Protein AF-A0A2E4Z0U5-F1 (afdb_monomer_lite)

Radius of gyration: 16.89 Å; chains: 1; bounding box: 36×28×51 Å

Foldseek 3Di:
DDPVVLVVVLVVLLVVLLVLLVLLLVQLVCPPPHHPLVSLLVSLVCQLVSLVVNVCSCVVPVLVVLLVLCVPPPCSVVVSVVLVVLSVVLNVLSNVLSVLSNCSSVPDPPRPRNVSSVSSVVNSVSSVVSSVVVVVSCVVRVD

Secondary structure (DSSP, 8-state):
--HHHHHHHHHHHHHHHHHHHHHHHHHHHHTTTT--HHHHHHHHHHHHHHHHHHHHHIIIIIHHHHHHHTTT-TTHHHHHHHHHHHHHHHHHHHHHHHHHHHHHHHT-TT--HHHHHHHHHHHHHHHHHHHHHHHHHHHHH--

Sequence (143 aa):
MPVADLLTTFFKAKTDQLALCDQLEEIADSLPDRVNRQKCLYAAAALAPMIRKVHQFEEELLFPKLAVLMIGEPTSAKTLERLRFEHCEDECFAEELSEALLDLGRGREDINVEATAYMLRGFFEAVRRHIAAEQEIVQRYTH

pLDDT: mean 95.19, std 4.57, range [64.25, 98.62]

Structure (mmCIF, N/CA/C/O backbone):
data_AF-A0A2E4Z0U5-F1
#
_entry.id   AF-A0A2E4Z0U5-F1
#
loop_
_atom_site.group_PDB
_atom_site.id
_atom_site.type_symbol
_atom_site.label_atom_id
_atom_site.label_alt_id
_atom_site.label_comp_id
_atom_site.label_asym_id
_atom_site.label_entity_id
_atom_site.label_seq_id
_atom_site.pdbx_PDB_ins_code
_atom_site.Cartn_x
_atom_site.Cartn_y
_atom_site.Cartn_z
_atom_site.occupancy
_atom_site.B_iso_or_equiv
_atom_site.auth_seq_id
_atom_site.auth_comp_id
_atom_site.auth_asym_id
_atom_site.auth_atom_id
_atom_site.pdbx_PDB_model_num
ATOM 1 N N . MET A 1 1 ? 12.376 -16.790 -13.361 1.00 77.31 1 MET A N 1
ATOM 2 C CA . MET A 1 1 ? 10.919 -16.681 -13.563 1.00 77.31 1 MET A CA 1
ATOM 3 C C . MET A 1 1 ? 10.655 -16.101 -14.952 1.00 77.31 1 MET A C 1
ATOM 5 O O . MET A 1 1 ? 11.319 -15.122 -15.290 1.00 77.31 1 MET A O 1
ATOM 9 N N . PRO A 1 2 ? 9.790 -16.724 -15.773 1.00 88.50 2 PRO A N 1
ATOM 10 C CA . PRO A 1 2 ? 9.276 -16.148 -17.021 1.00 88.50 2 PRO A CA 1
ATOM 11 C C . PRO A 1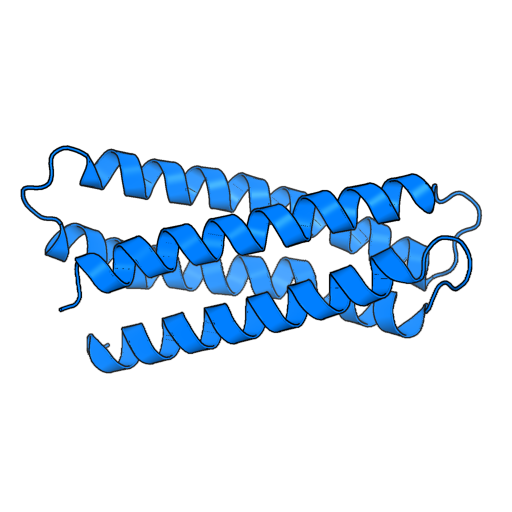 2 ? 8.592 -14.789 -16.804 1.00 88.50 2 PRO A C 1
ATOM 13 O O . PRO A 1 2 ? 8.033 -14.550 -15.738 1.00 88.50 2 PRO A O 1
ATOM 16 N N . VAL A 1 3 ? 8.603 -13.909 -17.813 1.00 87.00 3 VAL A N 1
ATOM 17 C CA . VAL A 1 3 ? 7.970 -12.574 -17.715 1.00 87.00 3 VAL A CA 1
ATOM 18 C C . VAL A 1 3 ? 6.463 -12.689 -17.461 1.00 87.00 3 VAL A C 1
ATOM 20 O O . VAL A 1 3 ? 5.943 -11.983 -16.609 1.00 87.00 3 VAL A O 1
ATOM 23 N N . ALA A 1 4 ? 5.770 -13.628 -18.112 1.00 90.50 4 ALA A N 1
ATOM 24 C CA . ALA A 1 4 ? 4.335 -13.840 -17.903 1.00 90.50 4 ALA A CA 1
ATOM 25 C C . ALA A 1 4 ? 3.986 -14.213 -16.445 1.00 90.50 4 ALA A C 1
ATOM 27 O O . ALA A 1 4 ? 3.040 -13.669 -15.872 1.00 90.50 4 ALA A O 1
ATOM 28 N N . ASP A 1 5 ? 4.782 -15.085 -15.820 1.00 93.94 5 ASP A N 1
ATOM 29 C CA . ASP A 1 5 ? 4.588 -15.491 -14.420 1.00 93.94 5 ASP A CA 1
ATOM 30 C C . ASP A 1 5 ? 4.878 -14.331 -13.458 1.00 93.94 5 ASP A C 1
ATOM 32 O O . ASP A 1 5 ? 4.172 -14.141 -12.465 1.00 93.94 5 ASP A O 1
ATOM 36 N N . LEU A 1 6 ? 5.893 -13.522 -13.778 1.00 94.88 6 LEU A N 1
ATOM 37 C CA . LEU A 1 6 ? 6.241 -12.323 -13.021 1.00 94.88 6 LEU A CA 1
ATOM 38 C C . LEU A 1 6 ? 5.099 -11.302 -13.046 1.00 94.88 6 LEU A C 1
ATOM 40 O O . LEU A 1 6 ? 4.692 -10.820 -11.993 1.00 94.88 6 LEU A O 1
ATOM 44 N N . LEU A 1 7 ? 4.542 -11.023 -14.228 1.00 95.50 7 LEU A N 1
ATOM 45 C CA . LEU A 1 7 ? 3.408 -10.111 -14.390 1.00 95.50 7 LEU A CA 1
ATOM 46 C C . LEU A 1 7 ? 2.159 -10.623 -13.677 1.00 95.50 7 LEU A C 1
ATOM 48 O O . LEU A 1 7 ? 1.484 -9.861 -12.992 1.00 95.50 7 LEU A O 1
ATOM 52 N N . THR A 1 8 ? 1.881 -11.922 -13.782 1.00 96.81 8 THR A N 1
ATOM 53 C CA . THR A 1 8 ? 0.764 -12.549 -13.064 1.00 96.81 8 THR A CA 1
ATOM 54 C C . THR A 1 8 ? 0.919 -12.367 -11.554 1.00 96.81 8 THR A C 1
ATOM 56 O O . THR A 1 8 ? -0.034 -11.989 -10.872 1.00 96.81 8 THR A O 1
ATOM 59 N N . THR A 1 9 ? 2.131 -12.576 -11.033 1.00 97.50 9 THR A N 1
ATOM 60 C CA . THR A 1 9 ? 2.444 -12.391 -9.610 1.00 97.50 9 THR A CA 1
ATOM 61 C C . THR A 1 9 ? 2.290 -10.928 -9.189 1.00 97.50 9 THR A C 1
ATOM 63 O O . THR A 1 9 ? 1.660 -10.658 -8.170 1.00 97.50 9 THR A O 1
ATOM 66 N N . PHE A 1 10 ? 2.785 -9.987 -9.998 1.00 97.81 10 PHE A N 1
ATOM 67 C CA . PHE A 1 10 ? 2.655 -8.549 -9.759 1.00 97.81 10 PHE A CA 1
ATOM 68 C C . PHE A 1 10 ? 1.189 -8.108 -9.690 1.00 97.81 10 PHE A C 1
ATOM 70 O O . PHE A 1 10 ? 0.757 -7.560 -8.679 1.00 97.81 10 PHE A O 1
ATOM 77 N N . PHE A 1 11 ? 0.377 -8.403 -10.711 1.00 97.75 11 PHE A N 1
ATOM 78 C CA . PHE A 1 11 ? -1.031 -7.990 -10.712 1.00 97.75 11 PHE A CA 1
ATOM 79 C C . PHE A 1 11 ? -1.838 -8.654 -9.594 1.00 97.75 11 PHE A C 1
ATOM 81 O O . PHE A 1 11 ? -2.747 -8.031 -9.036 1.00 97.75 11 PHE A O 1
ATOM 88 N N . LYS A 1 12 ? -1.483 -9.887 -9.210 1.00 98.06 12 LYS A N 1
ATOM 89 C CA . LYS A 1 12 ? -2.078 -10.538 -8.043 1.00 98.06 12 LYS A CA 1
ATOM 90 C C . LYS A 1 12 ? -1.719 -9.800 -6.749 1.00 98.06 12 LYS A C 1
ATOM 92 O O . LYS A 1 12 ? -2.623 -9.497 -5.977 1.00 98.06 12 LYS A O 1
ATOM 97 N N . ALA A 1 13 ? -0.450 -9.450 -6.552 1.00 97.94 13 ALA A N 1
ATOM 98 C CA . ALA A 1 13 ? -0.001 -8.673 -5.398 1.00 97.94 13 ALA A CA 1
ATOM 99 C C . ALA A 1 13 ? -0.698 -7.304 -5.312 1.00 97.94 13 ALA A C 1
ATOM 101 O O . ALA A 1 13 ? -1.186 -6.937 -4.247 1.00 97.94 13 ALA A O 1
ATOM 102 N N . LYS A 1 14 ? -0.844 -6.596 -6.441 1.00 98.00 14 LYS A N 1
ATOM 103 C CA . LYS A 1 14 ? -1.578 -5.319 -6.493 1.00 98.00 14 LYS A CA 1
ATOM 104 C C . LYS A 1 14 ? -3.048 -5.470 -6.131 1.00 98.00 14 LYS A C 1
ATOM 106 O O . LYS A 1 14 ? -3.582 -4.659 -5.383 1.00 98.00 14 LYS A O 1
ATOM 111 N N . THR A 1 15 ? -3.689 -6.537 -6.605 1.00 98.44 15 THR A N 1
ATOM 112 C CA . THR A 1 15 ? -5.069 -6.865 -6.212 1.00 98.44 15 THR A CA 1
ATOM 113 C C . THR A 1 15 ? -5.187 -7.063 -4.700 1.00 98.44 15 THR A C 1
ATOM 115 O O . THR A 1 15 ? -6.124 -6.560 -4.086 1.00 98.44 15 THR A O 1
ATOM 118 N N . ASP A 1 16 ? -4.227 -7.762 -4.091 1.00 98.00 16 ASP A N 1
ATOM 119 C CA . ASP A 1 16 ? -4.234 -8.030 -2.652 1.00 98.00 16 ASP A CA 1
AT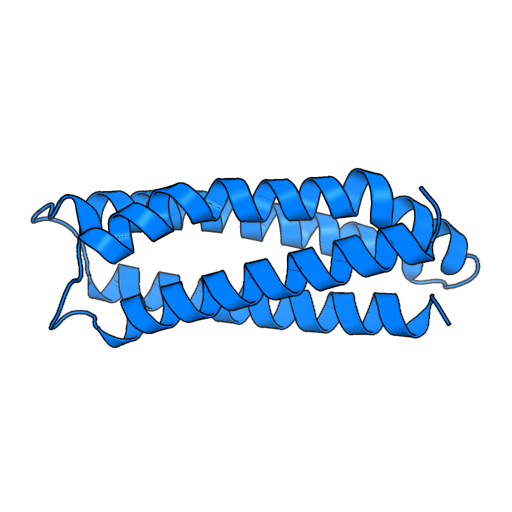OM 120 C C . ASP A 1 16 ? -3.976 -6.753 -1.825 1.00 98.00 16 ASP A C 1
ATOM 122 O O . ASP A 1 16 ? -4.658 -6.536 -0.824 1.00 98.00 16 ASP A O 1
ATOM 126 N N . GLN A 1 17 ? -3.072 -5.868 -2.270 1.00 98.19 17 GLN A N 1
ATOM 127 C CA . GLN A 1 17 ? -2.858 -4.553 -1.646 1.00 98.19 17 GLN A CA 1
ATOM 128 C C . GLN A 1 17 ? -4.109 -3.668 -1.728 1.00 98.19 17 GLN A C 1
ATOM 130 O O . GLN A 1 17 ? -4.485 -3.053 -0.734 1.00 98.19 17 GLN A O 1
ATOM 135 N N . LEU A 1 18 ? -4.795 -3.632 -2.877 1.00 98.62 18 LEU A N 1
ATOM 136 C CA . LEU A 1 18 ? -6.042 -2.873 -3.029 1.00 98.62 18 LEU A CA 1
ATOM 137 C C . LEU A 1 18 ? -7.141 -3.393 -2.093 1.00 98.62 18 LEU A C 1
ATOM 139 O O . LEU A 1 18 ? -7.802 -2.599 -1.431 1.00 98.62 18 LEU A O 1
ATOM 143 N N . ALA A 1 19 ? -7.277 -4.714 -1.955 1.00 98.31 19 ALA A N 1
ATOM 144 C CA . ALA A 1 19 ? -8.223 -5.306 -1.011 1.00 98.31 19 ALA A CA 1
ATOM 145 C C . ALA A 1 19 ? -7.890 -4.978 0.457 1.00 98.31 19 ALA A C 1
ATOM 147 O O . ALA A 1 19 ? -8.792 -4.903 1.294 1.00 98.31 19 ALA A O 1
ATOM 148 N N . LEU A 1 20 ? -6.609 -4.790 0.794 1.00 97.94 20 LEU A N 1
ATOM 149 C CA . LEU A 1 20 ? -6.206 -4.270 2.099 1.00 97.94 20 LEU A CA 1
ATOM 150 C C . LEU A 1 20 ? -6.578 -2.786 2.239 1.00 97.94 20 LEU A C 1
ATOM 152 O O . LEU A 1 20 ? -7.135 -2.412 3.266 1.00 97.94 20 LEU A O 1
ATOM 156 N N . CYS A 1 21 ? -6.337 -1.954 1.220 1.00 98.56 21 CYS A N 1
ATOM 157 C CA . CYS A 1 21 ? -6.752 -0.546 1.218 1.00 98.56 21 CYS A CA 1
ATOM 158 C C . CYS A 1 21 ? -8.259 -0.390 1.460 1.00 98.56 21 CYS A C 1
ATOM 160 O O . CYS A 1 21 ? -8.654 0.448 2.266 1.00 98.56 21 CYS A O 1
ATOM 162 N N . ASP A 1 22 ? -9.085 -1.229 0.833 1.00 98.56 22 ASP A N 1
ATOM 163 C CA . ASP A 1 22 ? -10.537 -1.218 1.032 1.00 98.56 22 ASP A CA 1
ATOM 164 C C . ASP A 1 22 ? -10.909 -1.549 2.489 1.00 98.56 22 ASP A C 1
ATOM 166 O O . ASP A 1 22 ? -11.763 -0.895 3.083 1.00 98.56 22 ASP A O 1
ATOM 170 N N . GLN A 1 23 ? -10.216 -2.504 3.120 1.00 97.88 23 GLN A N 1
ATOM 171 C CA . GLN A 1 23 ? -10.417 -2.811 4.542 1.00 97.88 23 GLN A CA 1
ATOM 172 C C . GLN A 1 23 ? -10.011 -1.651 5.460 1.00 97.88 23 GLN A C 1
ATOM 174 O O . GLN A 1 23 ? -10.677 -1.407 6.467 1.00 97.88 23 GLN A O 1
ATOM 179 N N . LEU A 1 24 ? -8.923 -0.945 5.139 1.00 98.44 24 LEU A N 1
ATOM 180 C CA . LEU A 1 24 ? -8.485 0.228 5.899 1.00 98.44 24 LEU A CA 1
ATOM 181 C C . LEU A 1 24 ? -9.477 1.386 5.761 1.00 98.44 24 LEU A C 1
ATOM 183 O O . LEU A 1 24 ? -9.760 2.064 6.748 1.00 98.44 24 LEU A O 1
ATOM 187 N N . GLU A 1 25 ? -10.033 1.584 4.567 1.00 98.56 25 GLU A N 1
ATOM 188 C CA . GLU A 1 25 ? -11.076 2.577 4.309 1.00 98.56 25 GLU A CA 1
ATOM 189 C C . GLU A 1 25 ? -12.357 2.258 5.082 1.00 98.56 25 GLU A C 1
ATOM 191 O O . GLU A 1 25 ? -12.874 3.126 5.780 1.00 98.56 25 GLU A O 1
ATOM 196 N N . GLU A 1 26 ? -12.802 0.998 5.090 1.00 98.00 26 GLU A N 1
ATOM 197 C CA . GLU A 1 26 ? -13.939 0.574 5.915 1.00 98.00 26 GLU A CA 1
ATOM 198 C C . GLU A 1 26 ? -13.718 0.834 7.413 1.00 98.00 26 GLU A C 1
ATOM 200 O O . GLU A 1 26 ? -14.669 1.146 8.137 1.00 98.00 26 GLU A O 1
ATOM 205 N N . ILE A 1 27 ? -12.484 0.673 7.908 1.00 97.88 27 ILE A N 1
ATOM 206 C CA . ILE A 1 27 ? -12.148 1.031 9.289 1.00 97.88 27 ILE A CA 1
ATOM 207 C C . ILE A 1 27 ? -12.256 2.545 9.448 1.00 97.88 27 ILE A C 1
ATOM 209 O O . ILE A 1 27 ? -12.989 2.987 10.328 1.00 97.88 27 ILE A O 1
ATOM 213 N N . ALA A 1 28 ? -11.595 3.332 8.597 1.00 97.69 28 ALA A N 1
ATOM 214 C CA . ALA A 1 28 ? -11.587 4.791 8.680 1.00 97.69 28 ALA A CA 1
ATOM 215 C C . ALA A 1 28 ? -12.997 5.404 8.624 1.00 97.69 28 ALA A C 1
ATOM 217 O O . ALA A 1 28 ? -13.291 6.326 9.379 1.00 97.69 28 ALA A O 1
ATOM 218 N N . ASP A 1 29 ? -13.881 4.871 7.780 1.00 97.12 29 ASP A N 1
ATOM 219 C CA . ASP A 1 29 ? -15.275 5.311 7.641 1.00 97.12 29 ASP A CA 1
ATOM 220 C C . ASP A 1 29 ? -16.140 4.983 8.866 1.00 97.12 29 ASP A C 1
ATOM 222 O O . ASP A 1 29 ? -17.196 5.582 9.068 1.00 97.12 29 ASP A O 1
ATOM 226 N N . SER A 1 30 ? -15.707 4.030 9.694 1.00 95.56 30 SER A N 1
ATOM 227 C CA . SER A 1 30 ? -16.395 3.669 10.936 1.00 95.56 30 SER A CA 1
ATOM 228 C C . SER A 1 30 ? -15.971 4.512 12.142 1.00 95.56 30 SER A C 1
ATOM 230 O O . SER A 1 30 ? -16.615 4.433 13.191 1.00 95.56 30 SER A O 1
ATOM 232 N N . LEU A 1 31 ? -14.900 5.300 12.025 1.00 94.88 31 LEU A N 1
ATOM 233 C CA . LEU A 1 31 ? -14.354 6.102 13.117 1.00 94.88 31 LEU A CA 1
ATOM 234 C C . LEU A 1 31 ? -14.954 7.522 13.147 1.00 94.88 31 LEU A C 1
ATOM 236 O O . LEU A 1 31 ? -15.243 8.073 12.087 1.00 94.88 31 LEU A O 1
ATOM 240 N N . PRO A 1 32 ? -15.118 8.125 14.344 1.00 92.19 32 PRO A N 1
ATOM 241 C CA . PRO A 1 32 ? -14.849 7.555 15.673 1.00 92.19 32 PRO A CA 1
ATOM 242 C C . PRO A 1 32 ? -16.007 6.708 16.237 1.00 92.19 32 PRO A C 1
ATOM 244 O O . PRO A 1 32 ? -15.830 5.993 17.224 1.00 92.19 32 PRO A O 1
ATOM 247 N N . ASP A 1 33 ? -17.186 6.776 15.619 1.00 90.12 33 ASP A N 1
ATOM 248 C CA . ASP A 1 33 ? -18.454 6.350 16.222 1.00 90.12 33 ASP A CA 1
ATOM 249 C C . ASP A 1 33 ? -18.578 4.836 16.459 1.00 90.12 33 ASP A C 1
ATOM 251 O O . ASP A 1 33 ? -19.302 4.395 17.357 1.00 90.12 33 ASP A O 1
ATOM 255 N N . ARG A 1 34 ? -17.928 4.009 15.631 1.00 90.44 34 ARG A N 1
ATOM 256 C CA . ARG A 1 34 ? -18.093 2.546 15.618 1.00 90.44 34 ARG A CA 1
ATOM 257 C C . ARG A 1 34 ? -16.774 1.815 15.398 1.00 90.44 34 ARG A C 1
ATOM 259 O O . ARG A 1 34 ? -16.578 1.143 14.389 1.00 90.44 34 ARG A O 1
ATOM 266 N N . VAL A 1 35 ? -15.905 1.845 16.404 1.00 91.75 35 VAL A N 1
ATOM 267 C CA . VAL A 1 35 ? -14.645 1.088 16.384 1.00 91.75 35 VAL A CA 1
ATOM 268 C C . VAL A 1 35 ? -14.899 -0.423 16.288 1.00 91.75 35 VAL A C 1
ATOM 270 O O . VAL A 1 35 ? -15.282 -1.080 17.261 1.00 91.75 35 VAL A O 1
ATOM 273 N N . ASN A 1 36 ? -14.615 -1.014 15.125 1.00 94.31 36 ASN A N 1
ATOM 274 C CA . ASN A 1 36 ? -14.584 -2.466 14.965 1.00 94.31 36 ASN A CA 1
ATOM 275 C C . ASN A 1 36 ? -13.206 -3.018 15.358 1.00 94.31 36 ASN A C 1
ATOM 277 O O . ASN A 1 36 ? -12.302 -3.149 14.531 1.00 94.31 36 ASN A O 1
ATOM 281 N N . ARG A 1 37 ? -13.064 -3.379 16.636 1.00 95.06 37 ARG A N 1
ATOM 282 C CA . ARG A 1 37 ? -11.801 -3.872 17.211 1.00 95.06 37 ARG A CA 1
ATOM 283 C C . ARG A 1 37 ? -11.223 -5.075 16.469 1.00 95.06 37 ARG A C 1
ATOM 285 O O . ARG A 1 37 ? -10.018 -5.139 16.254 1.00 95.06 37 ARG A O 1
ATOM 292 N N . GLN A 1 38 ? -12.075 -6.005 16.043 1.00 96.44 38 GLN A N 1
ATOM 293 C CA . GLN A 1 38 ? -11.627 -7.208 15.349 1.00 96.44 38 GLN A CA 1
ATOM 294 C C . GLN A 1 38 ? -11.025 -6.874 13.978 1.00 96.44 38 GLN A C 1
ATOM 296 O O . GLN A 1 38 ? -9.962 -7.395 13.644 1.00 96.44 38 GLN A O 1
ATOM 301 N N . LYS A 1 39 ? -11.663 -5.979 13.210 1.00 96.56 39 LYS A N 1
ATOM 302 C CA . LYS A 1 39 ? -11.102 -5.485 11.941 1.00 96.56 39 LYS A CA 1
ATOM 303 C C . LYS A 1 39 ? -9.771 -4.767 12.160 1.00 96.56 39 LYS A C 1
ATOM 305 O O . LYS A 1 39 ? -8.830 -5.027 11.420 1.00 96.56 39 LYS A O 1
ATOM 310 N N . CYS A 1 40 ? -9.665 -3.948 13.209 1.00 97.88 40 CYS A N 1
ATOM 311 C CA . CYS A 1 40 ? -8.421 -3.249 13.543 1.00 97.88 40 CYS A CA 1
ATOM 312 C C . CYS A 1 40 ? -7.274 -4.230 13.833 1.00 97.88 40 CYS A C 1
ATOM 314 O O . CYS A 1 40 ? -6.192 -4.085 13.276 1.00 97.88 40 CYS A O 1
ATOM 316 N N . LEU A 1 41 ? -7.519 -5.273 14.636 1.00 98.06 41 LEU A N 1
ATOM 317 C CA . LEU A 1 41 ? -6.508 -6.292 14.948 1.00 98.06 41 LEU A CA 1
ATOM 318 C C . LEU A 1 41 ? -6.065 -7.083 13.711 1.00 98.06 41 LEU A C 1
ATOM 320 O O . LEU A 1 41 ? -4.878 -7.371 13.563 1.00 98.06 41 LEU A O 1
ATOM 324 N N . TYR A 1 42 ? -7.000 -7.438 12.825 1.00 97.94 42 TYR A N 1
ATOM 325 C CA . TYR A 1 42 ? -6.656 -8.124 11.580 1.00 97.94 42 TYR A CA 1
ATOM 326 C C . TYR A 1 42 ? -5.837 -7.233 10.645 1.00 97.94 42 TYR A C 1
ATOM 328 O O . TYR A 1 42 ? -4.810 -7.681 10.139 1.00 97.94 42 TYR A O 1
ATOM 336 N N . ALA A 1 43 ? -6.251 -5.977 10.462 1.00 97.94 43 ALA A N 1
ATOM 337 C CA . ALA A 1 43 ? -5.522 -5.018 9.642 1.00 97.94 43 ALA A CA 1
ATOM 338 C C . ALA A 1 43 ? -4.113 -4.759 10.199 1.00 97.94 43 ALA A C 1
ATOM 340 O O . ALA A 1 43 ? -3.147 -4.842 9.447 1.00 97.94 43 ALA A O 1
ATOM 341 N N . ALA A 1 44 ? -3.973 -4.567 11.516 1.00 98.25 44 ALA A N 1
ATOM 342 C CA . ALA A 1 44 ? -2.681 -4.394 12.184 1.00 98.25 44 ALA A CA 1
ATOM 343 C C . ALA A 1 44 ? -1.718 -5.568 11.946 1.00 98.25 44 ALA A C 1
ATOM 345 O O . ALA A 1 44 ? -0.527 -5.372 11.729 1.00 98.25 44 ALA A O 1
ATOM 346 N N . ALA A 1 45 ? -2.227 -6.802 11.977 1.00 98.12 45 ALA A N 1
ATOM 347 C CA . ALA A 1 45 ? -1.407 -7.991 11.760 1.00 98.12 45 ALA A CA 1
ATOM 348 C C . ALA A 1 45 ? -1.020 -8.201 10.285 1.00 98.12 45 ALA A C 1
ATOM 350 O O . ALA A 1 45 ? -0.017 -8.857 10.005 1.00 98.12 45 ALA A O 1
ATOM 351 N N . ALA A 1 46 ? -1.823 -7.694 9.346 1.00 98.00 46 ALA A N 1
ATOM 352 C CA . ALA A 1 46 ? -1.635 -7.912 7.915 1.00 98.00 46 ALA A CA 1
ATOM 353 C C . ALA A 1 46 ? -0.828 -6.802 7.228 1.00 98.00 46 ALA A C 1
ATOM 355 O O . ALA A 1 46 ? -0.078 -7.099 6.300 1.00 98.00 46 ALA A O 1
ATOM 356 N N . LEU A 1 47 ? -0.981 -5.553 7.675 1.00 98.25 47 LEU A N 1
ATOM 357 C CA . LEU A 1 47 ? -0.549 -4.357 6.957 1.00 98.25 47 LEU A CA 1
ATOM 358 C C . LEU A 1 47 ? 0.958 -4.324 6.675 1.00 98.25 47 LEU A C 1
ATOM 360 O O . LEU A 1 47 ? 1.360 -4.517 5.527 1.00 98.25 47 LEU A O 1
ATOM 364 N N . ALA A 1 48 ? 1.797 -4.136 7.697 1.00 98.19 48 ALA A N 1
ATOM 365 C CA . ALA A 1 48 ? 3.242 -4.032 7.488 1.00 98.19 48 ALA A CA 1
ATOM 366 C C . ALA A 1 48 ? 3.856 -5.280 6.808 1.00 98.19 48 ALA A C 1
ATOM 368 O O . ALA A 1 48 ? 4.636 -5.122 5.864 1.00 98.19 48 ALA A O 1
ATOM 369 N N . PRO A 1 49 ? 3.491 -6.529 7.182 1.00 98.25 49 PRO A N 1
ATOM 370 C CA . PRO A 1 49 ? 4.002 -7.714 6.492 1.00 98.25 49 PRO A CA 1
ATOM 371 C C . PRO A 1 49 ? 3.613 -7.796 5.012 1.00 98.25 49 PRO A C 1
ATOM 373 O O . PRO A 1 49 ? 4.414 -8.270 4.206 1.00 98.25 49 PRO A O 1
ATOM 376 N N . MET A 1 50 ? 2.398 -7.370 4.645 1.00 98.19 50 MET A N 1
ATOM 377 C CA . MET A 1 50 ? 1.952 -7.389 3.251 1.00 98.19 50 MET A CA 1
ATOM 378 C C . MET A 1 50 ? 2.741 -6.390 2.409 1.00 98.19 50 MET A C 1
ATOM 380 O O . MET A 1 50 ? 3.269 -6.784 1.371 1.00 98.19 50 MET A O 1
ATOM 384 N N . ILE A 1 51 ? 2.846 -5.138 2.863 1.00 98.25 51 ILE A N 1
ATOM 385 C CA . ILE A 1 51 ? 3.538 -4.065 2.135 1.00 98.25 51 ILE A CA 1
ATOM 386 C C . ILE A 1 51 ? 4.995 -4.452 1.872 1.00 98.25 51 ILE A C 1
ATOM 388 O O . ILE A 1 51 ? 5.397 -4.558 0.715 1.00 98.25 51 ILE A O 1
ATOM 392 N N . ARG A 1 52 ? 5.731 -4.836 2.923 1.00 98.38 52 ARG A N 1
ATOM 393 C CA . ARG A 1 52 ? 7.129 -5.276 2.806 1.00 98.38 52 ARG A CA 1
ATOM 394 C C . ARG A 1 52 ? 7.306 -6.440 1.838 1.00 98.38 52 ARG A C 1
ATOM 396 O O . ARG A 1 52 ? 8.242 -6.469 1.048 1.00 98.38 52 ARG A O 1
ATOM 403 N N . LYS A 1 53 ? 6.415 -7.436 1.890 1.00 98.19 53 LYS A N 1
ATOM 404 C CA . LYS A 1 53 ? 6.508 -8.608 1.009 1.00 98.19 53 LYS A CA 1
ATOM 405 C C . LYS A 1 53 ? 6.333 -8.225 -0.462 1.00 98.19 53 LYS A C 1
ATOM 407 O O . LYS A 1 53 ? 6.992 -8.818 -1.317 1.00 98.19 53 LYS A O 1
ATOM 412 N N . VAL A 1 54 ? 5.432 -7.289 -0.760 1.00 98.06 54 VAL A N 1
ATOM 413 C CA . VAL A 1 54 ? 5.208 -6.823 -2.134 1.00 98.06 54 VAL A CA 1
ATOM 414 C C . VAL A 1 54 ? 6.397 -6.003 -2.625 1.00 98.06 54 VAL A C 1
ATOM 416 O O . VAL A 1 54 ? 6.934 -6.330 -3.682 1.00 98.06 54 VAL A O 1
ATOM 419 N N . HIS A 1 55 ? 6.881 -5.052 -1.825 1.00 98.25 55 HIS A N 1
ATOM 420 C CA . HIS A 1 55 ? 8.050 -4.246 -2.181 1.00 98.25 55 HIS A CA 1
ATOM 421 C C . HIS A 1 55 ? 9.306 -5.098 -2.363 1.00 98.25 55 HIS A C 1
ATOM 423 O O . HIS A 1 55 ? 10.023 -4.939 -3.348 1.00 98.25 55 HIS A O 1
ATOM 429 N N . GLN A 1 56 ? 9.539 -6.083 -1.489 1.00 98.25 56 GLN A N 1
ATOM 430 C CA . GLN A 1 56 ? 10.651 -7.021 -1.648 1.00 98.25 56 GLN A CA 1
ATOM 431 C C . GLN A 1 56 ? 10.559 -7.778 -2.980 1.00 98.25 56 GLN A C 1
ATOM 433 O O . GLN A 1 56 ? 11.545 -7.883 -3.710 1.00 98.25 56 GLN A O 1
ATOM 438 N N . PHE A 1 57 ? 9.375 -8.292 -3.324 1.00 98.12 57 PHE A N 1
ATOM 439 C CA . PHE A 1 57 ? 9.154 -8.949 -4.612 1.00 98.12 57 PHE A CA 1
ATOM 440 C C . PHE A 1 57 ? 9.453 -8.003 -5.786 1.00 98.12 57 PHE A C 1
ATOM 442 O O . PHE A 1 57 ? 10.100 -8.402 -6.761 1.00 98.12 57 PHE A O 1
ATOM 449 N N . GLU A 1 58 ? 9.010 -6.753 -5.697 1.00 97.69 58 GLU A N 1
ATOM 450 C CA . GLU A 1 58 ? 9.225 -5.755 -6.739 1.00 97.69 58 GLU A CA 1
ATOM 451 C C . GLU A 1 58 ? 10.698 -5.422 -6.906 1.00 97.69 58 GLU A C 1
ATOM 453 O O . GLU A 1 58 ? 11.225 -5.489 -8.014 1.00 97.69 58 GLU A O 1
ATOM 458 N N . GLU A 1 59 ? 11.397 -5.149 -5.818 1.00 97.81 59 GLU A N 1
ATOM 459 C CA . GLU A 1 59 ? 12.795 -4.749 -5.858 1.00 97.81 59 GLU A CA 1
ATOM 460 C C . GLU A 1 59 ? 13.738 -5.882 -6.260 1.00 97.81 59 GLU A C 1
ATOM 462 O O . GLU A 1 59 ? 14.710 -5.636 -6.983 1.00 97.81 59 GLU A O 1
ATOM 467 N N . GLU A 1 60 ? 13.453 -7.113 -5.833 1.00 97.44 60 GLU A N 1
ATOM 468 C CA . GLU A 1 60 ? 14.300 -8.273 -6.111 1.00 97.44 60 GLU A CA 1
ATOM 469 C C . GLU A 1 60 ? 14.032 -8.889 -7.488 1.00 97.44 60 GLU A C 1
ATOM 471 O O . GLU A 1 60 ? 14.957 -9.415 -8.114 1.00 97.44 60 GLU A O 1
ATOM 476 N N . LEU A 1 61 ? 12.786 -8.845 -7.981 1.00 96.56 61 LEU A N 1
ATOM 477 C CA . LEU A 1 61 ? 12.393 -9.553 -9.205 1.00 96.56 61 LEU A CA 1
ATOM 478 C C . LEU A 1 61 ? 11.861 -8.636 -10.307 1.00 96.56 61 LEU A C 1
ATOM 480 O O . LEU A 1 61 ? 12.254 -8.813 -11.465 1.00 96.56 61 LEU A O 1
ATOM 484 N N . LEU A 1 62 ? 10.991 -7.674 -9.991 1.00 96.31 62 LEU A N 1
ATOM 485 C CA . LEU A 1 62 ? 10.355 -6.824 -11.004 1.00 96.31 62 LEU A CA 1
ATOM 486 C C . LEU A 1 62 ? 11.289 -5.722 -11.512 1.00 96.31 62 LEU A C 1
ATOM 488 O O . LEU A 1 62 ? 11.511 -5.610 -12.717 1.00 96.31 62 LEU A O 1
ATOM 492 N N . PHE A 1 63 ? 11.869 -4.927 -10.618 1.00 96.31 63 PHE A N 1
ATOM 493 C CA . PHE A 1 63 ? 12.705 -3.777 -10.953 1.00 96.31 63 PHE A CA 1
ATOM 494 C C . PHE A 1 63 ? 13.946 -4.167 -11.759 1.00 96.31 63 PHE A C 1
ATOM 496 O O . PHE A 1 63 ? 14.229 -3.480 -12.740 1.00 96.31 63 PHE A O 1
ATOM 503 N N . PRO A 1 64 ? 14.650 -5.284 -11.479 1.00 95.38 64 PRO A N 1
ATOM 504 C CA . PRO A 1 64 ? 15.735 -5.734 -12.345 1.00 95.38 64 PRO A CA 1
ATOM 505 C C . PRO A 1 64 ? 15.267 -6.061 -13.767 1.00 95.38 64 PRO A C 1
ATOM 507 O O . PRO A 1 64 ? 16.013 -5.858 -14.722 1.00 95.38 64 PRO A O 1
ATOM 510 N N . LYS A 1 65 ? 14.033 -6.556 -13.940 1.00 94.50 65 LYS A N 1
ATOM 511 C CA . LYS A 1 65 ? 13.461 -6.809 -15.270 1.00 94.50 65 LYS A CA 1
ATOM 512 C C . LYS A 1 65 ? 13.053 -5.522 -15.966 1.00 94.50 65 LYS A C 1
ATOM 514 O O . LYS A 1 65 ? 13.408 -5.352 -17.129 1.00 94.50 65 LYS A O 1
ATOM 519 N N . LEU A 1 66 ? 12.398 -4.604 -15.261 1.00 94.19 66 LEU A N 1
ATOM 520 C CA . LEU A 1 66 ? 12.071 -3.283 -15.795 1.00 94.19 66 LEU A CA 1
ATOM 521 C C . LEU A 1 66 ? 13.332 -2.514 -16.198 1.00 94.19 66 LEU A C 1
ATOM 523 O O . LEU A 1 66 ? 13.363 -1.951 -17.282 1.00 94.19 66 LEU A O 1
ATOM 527 N N . ALA A 1 67 ? 14.410 -2.582 -15.415 1.00 94.19 67 ALA A N 1
ATOM 528 C CA . ALA A 1 67 ? 15.684 -1.953 -15.760 1.00 94.19 67 ALA A CA 1
ATOM 529 C C . ALA A 1 67 ? 16.244 -2.440 -17.109 1.00 94.19 67 ALA A C 1
ATOM 531 O O . ALA A 1 67 ? 16.816 -1.649 -17.854 1.00 94.19 67 ALA A O 1
ATOM 532 N N . VAL A 1 68 ? 16.059 -3.724 -17.444 1.00 93.56 68 VAL A N 1
ATOM 533 C CA . VAL A 1 68 ? 16.459 -4.287 -18.746 1.00 93.56 68 VAL A CA 1
ATOM 534 C C . VAL A 1 68 ? 15.502 -3.862 -19.864 1.00 93.56 68 VAL A C 1
ATOM 536 O O . VAL A 1 68 ? 15.945 -3.571 -20.971 1.00 93.56 68 VAL A O 1
ATOM 539 N N . LEU A 1 69 ? 14.197 -3.817 -19.597 1.00 91.44 69 LEU A N 1
ATOM 540 C CA . LEU A 1 69 ? 13.187 -3.435 -20.594 1.00 91.44 69 LEU A CA 1
ATOM 541 C C . LEU A 1 69 ? 13.216 -1.936 -20.916 1.00 91.44 69 LEU A C 1
ATOM 543 O O . LEU A 1 69 ? 12.913 -1.534 -22.032 1.00 91.44 69 LEU A O 1
ATOM 547 N N . MET A 1 70 ? 13.634 -1.119 -19.953 1.00 93.25 70 MET A N 1
ATOM 548 C CA . MET A 1 70 ? 13.777 0.328 -20.074 1.00 93.25 70 MET A CA 1
ATOM 549 C C . MET A 1 70 ? 15.186 0.742 -20.541 1.00 93.25 70 MET A C 1
ATOM 551 O O . MET A 1 70 ? 15.570 1.904 -20.389 1.00 93.25 70 MET A O 1
ATOM 555 N N . ILE A 1 71 ? 15.992 -0.181 -21.084 1.00 90.75 71 ILE A N 1
ATOM 556 C CA . ILE A 1 71 ? 17.311 0.161 -21.636 1.00 90.75 71 ILE A CA 1
ATOM 557 C C . ILE A 1 71 ? 17.136 1.214 -22.736 1.00 90.75 71 ILE A C 1
ATOM 559 O O . ILE A 1 71 ? 16.435 0.999 -23.719 1.00 90.75 71 ILE A O 1
ATOM 563 N N . GLY A 1 72 ? 17.815 2.349 -22.570 1.00 86.94 72 GLY A N 1
ATOM 564 C CA . GLY A 1 72 ? 17.732 3.486 -23.488 1.00 86.94 72 GLY A CA 1
ATOM 565 C C . GLY A 1 72 ? 16.771 4.589 -23.042 1.00 86.94 72 GLY A C 1
ATOM 566 O O . GLY A 1 72 ? 16.859 5.688 -23.582 1.00 86.94 72 GLY A O 1
ATOM 567 N N . GLU A 1 73 ? 15.937 4.354 -22.022 1.00 90.62 73 GLU A N 1
ATOM 568 C CA . GLU A 1 73 ? 15.107 5.401 -21.422 1.00 90.62 73 GLU A CA 1
ATOM 569 C C . GLU A 1 73 ? 15.933 6.268 -20.460 1.00 90.62 73 GLU A C 1
ATOM 571 O O . GLU A 1 73 ? 16.391 5.759 -19.426 1.00 90.62 73 GLU A O 1
ATOM 576 N N . PRO A 1 74 ? 16.114 7.578 -20.737 1.00 87.62 74 PRO A N 1
ATOM 577 C CA . PRO A 1 74 ? 17.018 8.439 -19.969 1.00 87.62 74 PRO A CA 1
ATOM 578 C C . PRO A 1 74 ? 16.666 8.561 -18.482 1.00 87.62 74 PRO A C 1
ATOM 580 O O . PRO A 1 74 ? 17.531 8.855 -17.660 1.00 87.62 74 PRO A O 1
ATOM 583 N N . THR A 1 75 ? 15.396 8.362 -18.128 1.00 89.94 75 THR A N 1
ATOM 584 C CA . THR A 1 75 ? 14.883 8.530 -16.762 1.00 89.94 75 THR A CA 1
ATOM 585 C C . THR A 1 75 ? 14.703 7.217 -16.005 1.00 89.94 75 THR A C 1
ATOM 587 O O . THR A 1 75 ? 14.386 7.260 -14.821 1.00 89.94 75 THR A O 1
ATOM 590 N N . SER A 1 76 ? 14.945 6.064 -16.638 1.00 91.31 76 SER A N 1
ATOM 591 C CA . SER A 1 76 ? 14.658 4.735 -16.077 1.00 91.31 76 SER A CA 1
ATOM 592 C C . SER A 1 76 ? 15.268 4.500 -14.695 1.00 91.31 76 SER A C 1
ATOM 594 O O . SER A 1 76 ? 14.550 4.177 -13.750 1.00 91.31 76 SER A O 1
ATOM 596 N N . ALA A 1 77 ? 16.573 4.736 -14.550 1.00 91.50 77 ALA A N 1
ATOM 597 C CA . ALA A 1 77 ? 17.277 4.571 -13.281 1.00 91.50 77 ALA A CA 1
ATOM 598 C C . ALA A 1 77 ? 16.704 5.479 -12.181 1.00 91.50 77 ALA A C 1
ATOM 600 O O . ALA A 1 77 ? 16.454 5.017 -11.072 1.00 91.50 77 ALA A O 1
ATOM 601 N N . LYS A 1 78 ? 16.424 6.746 -12.514 1.00 94.38 78 LYS A N 1
ATOM 602 C CA . LYS A 1 78 ? 15.847 7.716 -11.575 1.00 94.38 78 LYS A CA 1
ATOM 603 C C . LYS A 1 78 ? 14.422 7.336 -11.166 1.00 94.38 78 LYS A C 1
ATOM 605 O O . LYS A 1 78 ? 14.042 7.542 -10.020 1.00 94.38 78 LYS A O 1
ATOM 610 N N . THR A 1 79 ? 13.630 6.788 -12.085 1.00 93.75 79 THR A N 1
ATOM 611 C CA . THR A 1 79 ? 12.281 6.295 -11.785 1.00 93.75 79 THR A CA 1
ATOM 612 C C . THR A 1 79 ? 12.329 5.121 -10.812 1.00 93.75 79 THR A C 1
ATOM 614 O O . THR A 1 79 ? 11.614 5.149 -9.817 1.00 93.75 79 THR A O 1
ATOM 617 N N . LEU A 1 80 ? 13.185 4.123 -11.057 1.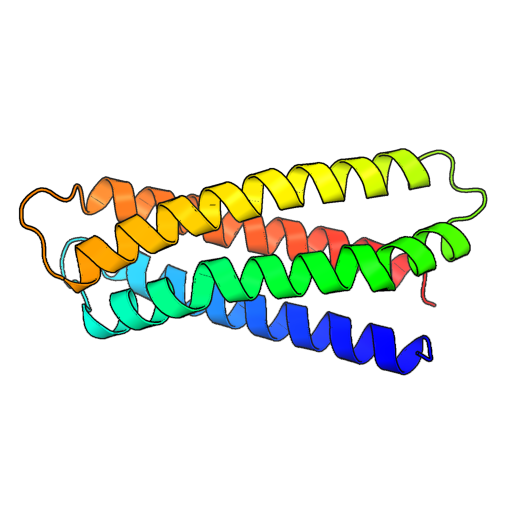00 95.31 80 LEU A N 1
ATOM 618 C CA . LEU A 1 80 ? 13.315 2.964 -10.165 1.00 95.31 80 LEU A CA 1
ATOM 619 C C . LEU A 1 80 ? 13.879 3.351 -8.791 1.00 95.31 80 LEU A C 1
ATOM 621 O O . LEU A 1 80 ? 13.438 2.821 -7.779 1.00 95.31 80 LEU A O 1
ATOM 625 N N . GLU A 1 81 ? 14.827 4.289 -8.738 1.00 95.56 81 GLU A N 1
ATOM 626 C CA . GLU A 1 81 ? 15.345 4.829 -7.476 1.00 95.56 81 GLU A CA 1
ATOM 627 C C . GLU A 1 81 ? 14.263 5.570 -6.683 1.00 95.56 81 GLU A C 1
ATOM 629 O O . GLU A 1 81 ? 14.148 5.368 -5.477 1.00 95.56 81 GLU A O 1
ATOM 634 N N . ARG A 1 82 ? 13.428 6.372 -7.357 1.00 95.56 82 ARG A N 1
ATOM 635 C CA . ARG A 1 82 ? 12.298 7.050 -6.712 1.00 95.56 82 ARG A CA 1
ATOM 636 C C . ARG A 1 82 ? 11.305 6.051 -6.117 1.00 95.56 82 ARG A C 1
ATOM 638 O O . ARG A 1 82 ? 10.938 6.222 -4.965 1.00 95.56 82 ARG A O 1
ATOM 645 N N . LEU A 1 83 ? 10.932 5.005 -6.861 1.00 96.00 83 LEU A N 1
ATOM 646 C CA . LEU A 1 83 ? 10.010 3.973 -6.366 1.00 96.00 83 LEU A CA 1
ATOM 647 C C . LEU A 1 83 ? 10.549 3.283 -5.106 1.00 96.00 83 LEU A C 1
ATOM 649 O O . LEU A 1 83 ? 9.807 3.080 -4.158 1.00 96.00 83 LEU A O 1
ATOM 653 N N . ARG A 1 84 ? 11.853 2.984 -5.052 1.00 96.75 84 ARG A N 1
ATOM 654 C CA . ARG A 1 84 ? 12.492 2.416 -3.848 1.00 96.75 84 ARG A CA 1
ATOM 655 C C . ARG A 1 84 ? 12.460 3.364 -2.652 1.00 96.75 84 ARG A C 1
ATOM 657 O O . ARG A 1 84 ? 12.365 2.926 -1.511 1.00 96.75 84 ARG A O 1
ATOM 664 N N . PHE A 1 85 ? 12.585 4.664 -2.901 1.00 95.94 85 PHE A N 1
ATOM 665 C CA . PHE A 1 85 ? 12.454 5.658 -1.843 1.00 95.94 85 PHE A CA 1
ATOM 666 C C . PHE A 1 85 ? 11.010 5.728 -1.331 1.00 95.94 85 PHE A C 1
ATOM 668 O O . PHE A 1 85 ? 10.799 5.662 -0.124 1.00 95.94 85 PHE A O 1
ATOM 675 N N . GLU A 1 86 ? 10.036 5.767 -2.243 1.00 94.94 86 GLU A N 1
ATOM 676 C CA . GLU A 1 86 ? 8.600 5.719 -1.928 1.00 94.94 86 GLU A CA 1
ATOM 677 C C . GLU A 1 86 ? 8.256 4.439 -1.133 1.00 94.94 86 GLU A C 1
ATOM 679 O O . GLU A 1 86 ? 7.575 4.518 -0.116 1.00 94.94 86 GLU A O 1
ATOM 684 N N . HIS A 1 87 ? 8.833 3.281 -1.485 1.00 97.50 87 HIS A N 1
ATOM 685 C CA . HIS A 1 87 ? 8.676 2.035 -0.720 1.00 97.50 87 HIS A CA 1
ATOM 686 C C . HIS A 1 87 ? 9.149 2.146 0.730 1.00 97.50 87 HIS A C 1
ATOM 688 O O . HIS A 1 87 ? 8.499 1.616 1.628 1.00 97.50 87 HIS A O 1
ATOM 694 N N . CYS A 1 88 ? 10.277 2.818 0.971 1.00 96.31 88 CYS A N 1
ATOM 695 C CA . CYS A 1 88 ? 10.804 3.023 2.319 1.00 96.31 88 CYS A CA 1
ATOM 696 C C . CYS A 1 88 ? 9.849 3.880 3.166 1.00 96.31 88 CYS A C 1
ATOM 698 O O . CYS A 1 88 ? 9.599 3.567 4.331 1.00 96.31 88 CYS A O 1
ATOM 700 N N . GLU A 1 89 ? 9.287 4.938 2.575 1.00 94.88 89 GLU A N 1
ATOM 701 C CA . GLU A 1 89 ? 8.293 5.790 3.236 1.00 94.88 89 GLU A CA 1
ATOM 702 C C . GLU A 1 89 ? 7.005 5.012 3.540 1.00 94.88 89 GLU A C 1
ATOM 704 O O . GLU A 1 89 ? 6.517 5.043 4.673 1.00 94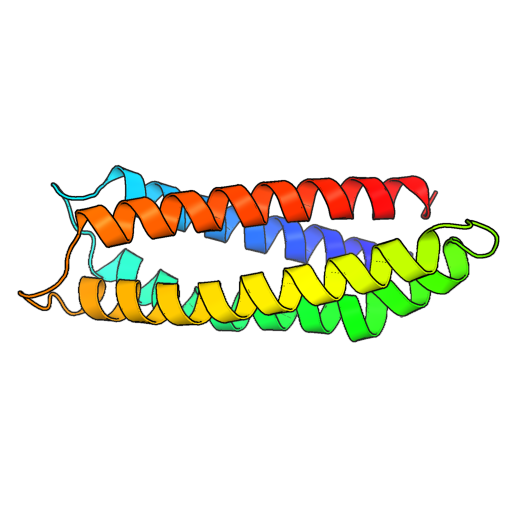.88 89 GLU A O 1
ATOM 709 N N . ASP A 1 90 ? 6.500 4.258 2.563 1.00 96.06 90 ASP A N 1
ATOM 710 C CA . ASP A 1 90 ? 5.300 3.435 2.704 1.00 96.06 90 ASP A CA 1
ATOM 711 C C . ASP A 1 90 ? 5.478 2.325 3.752 1.00 96.06 90 ASP A C 1
ATOM 713 O O . ASP A 1 90 ? 4.561 2.059 4.529 1.00 96.06 90 ASP A O 1
ATOM 717 N N . GLU A 1 91 ? 6.649 1.683 3.826 1.00 97.69 91 GLU A N 1
ATOM 718 C CA . GLU A 1 91 ? 6.939 0.663 4.842 1.00 97.69 91 GLU A CA 1
ATOM 719 C C . GLU A 1 91 ? 6.984 1.245 6.256 1.00 97.69 91 GLU A C 1
ATOM 721 O O . GLU A 1 91 ? 6.340 0.694 7.152 1.00 97.69 91 GLU A O 1
ATOM 726 N N . CYS A 1 92 ? 7.681 2.368 6.460 1.00 97.06 92 CYS A N 1
ATOM 727 C CA . CYS A 1 92 ? 7.702 3.059 7.752 1.00 97.06 92 CYS A CA 1
ATOM 728 C C . CYS A 1 92 ? 6.288 3.468 8.182 1.00 97.06 92 CYS A C 1
ATOM 730 O O . CYS A 1 92 ? 5.877 3.219 9.316 1.00 97.06 92 CYS A O 1
ATOM 732 N N . PHE A 1 93 ? 5.505 4.041 7.265 1.00 97.50 93 PHE A N 1
ATOM 733 C CA . PHE A 1 93 ? 4.144 4.459 7.580 1.00 97.50 93 PHE A CA 1
ATOM 734 C C . PHE A 1 93 ? 3.229 3.253 7.860 1.00 97.50 93 PHE A C 1
ATOM 736 O O . PHE A 1 93 ? 2.399 3.290 8.771 1.00 97.50 93 PHE A O 1
ATOM 743 N N . ALA A 1 94 ? 3.405 2.142 7.140 1.00 98.25 94 ALA A N 1
ATOM 744 C CA . ALA A 1 94 ? 2.676 0.906 7.400 1.00 98.25 94 ALA A CA 1
ATOM 745 C C . ALA A 1 94 ? 2.963 0.344 8.803 1.00 98.25 94 ALA A C 1
ATOM 747 O O . ALA A 1 94 ? 2.047 -0.188 9.436 1.00 98.25 94 ALA A O 1
ATOM 748 N N . GLU A 1 95 ? 4.195 0.456 9.307 1.00 98.12 95 GLU A N 1
ATOM 749 C CA . GLU A 1 95 ? 4.551 0.058 10.676 1.00 98.12 95 GLU A CA 1
ATOM 750 C C . GLU A 1 95 ? 3.844 0.928 11.719 1.00 98.12 95 GLU A C 1
ATOM 752 O O . GLU A 1 95 ? 3.117 0.392 12.560 1.00 98.12 95 GLU A O 1
ATOM 757 N N . GLU A 1 96 ? 3.963 2.253 11.612 1.00 97.75 96 GLU A N 1
ATOM 758 C CA . GLU A 1 96 ? 3.301 3.197 12.525 1.00 97.75 96 GLU A CA 1
ATOM 759 C C . GLU A 1 96 ? 1.780 2.990 12.552 1.00 97.75 96 GLU A C 1
ATOM 761 O O . GLU A 1 96 ? 1.140 2.952 13.609 1.00 97.75 96 GLU A O 1
ATOM 766 N N . LEU A 1 97 ? 1.178 2.798 11.378 1.00 98.00 97 LEU A N 1
ATOM 767 C CA . LEU A 1 97 ? -0.255 2.579 11.258 1.00 98.00 97 LEU A CA 1
ATOM 768 C C . LEU A 1 97 ? -0.682 1.209 11.801 1.00 98.00 97 LEU A C 1
ATOM 770 O O . LEU A 1 97 ? -1.764 1.085 12.380 1.00 98.00 97 LEU A O 1
ATOM 774 N N . SER A 1 98 ? 0.165 0.185 11.666 1.00 98.31 98 SER A N 1
ATOM 775 C CA . SER A 1 98 ? -0.077 -1.132 12.265 1.00 98.31 98 SER A CA 1
ATOM 776 C C . SER A 1 98 ? -0.111 -1.047 13.792 1.00 98.31 98 SER A C 1
ATOM 778 O O . SER A 1 98 ? -0.975 -1.664 14.419 1.00 98.31 98 SER A O 1
ATOM 780 N N . GLU A 1 99 ? 0.770 -0.251 14.402 1.00 97.56 99 GLU A N 1
ATOM 781 C CA . GLU A 1 99 ? 0.765 -0.003 15.848 1.00 97.56 99 GLU A CA 1
ATOM 782 C C . GLU A 1 99 ? -0.492 0.751 16.295 1.00 97.56 99 GLU A C 1
ATOM 784 O O . GLU A 1 99 ? -1.169 0.320 17.234 1.00 97.56 99 GLU A O 1
ATOM 789 N N . ALA A 1 100 ? -0.869 1.813 15.577 1.00 96.75 100 ALA A N 1
ATOM 790 C CA . ALA A 1 100 ? -2.086 2.569 15.865 1.00 96.75 100 ALA A CA 1
ATOM 791 C C . ALA A 1 100 ? -3.347 1.687 15.785 1.00 96.75 100 ALA A C 1
ATOM 793 O O . ALA A 1 100 ? -4.207 1.728 16.669 1.00 96.75 100 ALA A O 1
ATOM 794 N N . LEU A 1 101 ? -3.447 0.835 14.759 1.00 97.81 101 LEU A N 1
ATOM 795 C CA . LEU A 1 101 ? -4.540 -0.128 14.606 1.00 97.81 101 LEU A CA 1
ATOM 796 C C . LEU A 1 101 ? -4.537 -1.200 15.703 1.00 97.81 101 LEU A C 1
ATOM 798 O O . LEU A 1 101 ? -5.605 -1.608 16.167 1.00 97.81 101 LEU A O 1
ATOM 802 N N . LEU A 1 102 ? -3.361 -1.660 16.135 1.00 97.75 102 LEU A N 1
ATOM 803 C CA . LEU A 1 102 ? -3.234 -2.634 17.218 1.00 97.75 102 LEU A CA 1
ATOM 804 C C . LEU A 1 102 ? -3.744 -2.055 18.538 1.00 97.75 102 LEU A C 1
ATOM 806 O O . LEU A 1 102 ? -4.506 -2.713 19.253 1.00 97.75 102 LEU A O 1
ATOM 810 N N . ASP A 1 103 ? -3.345 -0.827 18.851 1.00 96.50 103 ASP A N 1
ATOM 811 C CA . ASP A 1 103 ? -3.792 -0.126 20.046 1.00 96.50 103 ASP A CA 1
ATOM 812 C C . ASP A 1 103 ? -5.304 0.131 19.991 1.00 96.50 103 ASP A C 1
ATOM 814 O O . ASP A 1 103 ? -6.015 -0.153 20.966 1.00 96.50 103 ASP A O 1
ATOM 818 N N . LEU A 1 104 ? -5.823 0.557 18.833 1.00 95.56 104 LEU A N 1
ATOM 819 C CA . LEU A 1 104 ? -7.256 0.775 18.617 1.00 95.56 104 LEU A CA 1
ATOM 820 C C . LEU A 1 104 ? -8.050 -0.530 18.777 1.00 95.56 104 LEU A C 1
ATOM 822 O O . LEU A 1 104 ? -9.098 -0.563 19.427 1.00 95.56 104 LEU A O 1
ATOM 826 N N . GLY A 1 105 ? -7.514 -1.636 18.260 1.00 95.94 105 GLY A N 1
ATOM 827 C CA . GLY A 1 105 ? -8.070 -2.978 18.409 1.00 95.94 105 GLY A CA 1
ATOM 828 C C . GLY A 1 105 ? -8.066 -3.492 19.852 1.00 95.94 105 GLY A C 1
ATOM 829 O O . GLY A 1 105 ? -9.007 -4.170 20.270 1.00 95.94 105 GLY A O 1
ATOM 830 N N . ARG A 1 106 ? -7.050 -3.134 20.645 1.00 95.88 106 ARG A N 1
ATOM 831 C CA . ARG A 1 106 ? -6.979 -3.437 22.087 1.00 95.88 106 ARG A CA 1
ATOM 832 C C . ARG A 1 106 ? -7.901 -2.557 22.928 1.00 95.88 106 ARG A C 1
ATOM 834 O O . ARG A 1 106 ? -8.206 -2.923 24.060 1.00 95.88 106 ARG A O 1
ATOM 841 N N . GLY A 1 107 ? -8.377 -1.445 22.371 1.00 92.19 107 GLY A N 1
ATOM 842 C CA . GLY A 1 107 ? -9.266 -0.511 23.048 1.00 92.19 107 GLY A CA 1
ATOM 843 C C . GLY A 1 107 ? -8.561 0.291 24.136 1.00 92.19 107 GLY A C 1
ATOM 844 O O . GLY A 1 107 ? -9.146 0.468 25.203 1.00 92.19 107 GLY A O 1
ATOM 845 N N . ARG A 1 108 ? -7.318 0.735 23.897 1.00 89.31 108 ARG A N 1
ATOM 846 C CA . ARG A 1 108 ? -6.668 1.679 24.817 1.00 89.31 108 ARG A CA 1
ATOM 847 C C . ARG A 1 108 ? -7.452 2.996 24.867 1.00 89.31 108 ARG A C 1
ATOM 849 O O . ARG A 1 108 ? -7.977 3.450 23.853 1.00 89.31 108 ARG A O 1
ATOM 856 N N . GLU A 1 109 ? -7.546 3.578 26.058 1.00 77.81 109 GLU A N 1
ATOM 857 C CA . GLU A 1 109 ? -8.396 4.744 26.340 1.00 77.81 109 GLU A CA 1
ATOM 858 C C . GLU A 1 109 ? -7.758 6.081 25.919 1.00 77.81 109 GLU A C 1
ATOM 860 O O . GLU A 1 109 ? -8.453 7.087 25.819 1.00 77.81 109 GLU A O 1
ATOM 865 N N . ASP A 1 110 ? -6.451 6.098 25.648 1.00 84.69 110 ASP A N 1
ATOM 866 C CA . ASP A 1 110 ? -5.636 7.282 25.347 1.00 84.69 110 ASP A CA 1
ATOM 867 C C . ASP A 1 110 ? -5.375 7.507 23.845 1.00 84.69 110 ASP A C 1
ATOM 869 O O . ASP A 1 110 ? -4.597 8.383 23.466 1.00 84.69 110 ASP A O 1
ATOM 873 N N . ILE A 1 111 ? -6.040 6.748 22.970 1.00 88.12 111 ILE A N 1
ATOM 874 C CA . ILE A 1 111 ? -5.850 6.855 21.519 1.00 88.12 111 ILE A CA 1
ATOM 875 C C . ILE A 1 111 ? -6.649 8.020 20.955 1.00 88.12 111 ILE A C 1
ATOM 877 O O . ILE A 1 111 ? -7.862 8.131 21.142 1.00 88.12 111 ILE A O 1
ATOM 881 N N . ASN A 1 112 ? -5.979 8.836 20.148 1.00 92.19 112 ASN A N 1
ATOM 882 C CA . ASN A 1 112 ? -6.649 9.812 19.309 1.00 92.19 112 ASN A CA 1
ATOM 883 C C . ASN A 1 112 ? -7.242 9.130 18.063 1.00 92.19 112 ASN A C 1
ATOM 885 O O . ASN A 1 112 ? -6.589 9.012 17.028 1.00 92.19 112 ASN A O 1
ATOM 889 N N . VAL A 1 113 ? -8.493 8.681 18.180 1.00 94.19 113 VAL A N 1
ATOM 890 C CA . VAL A 1 113 ? -9.215 7.948 17.128 1.00 94.19 113 VAL A CA 1
ATOM 891 C C . VAL A 1 113 ? -9.341 8.755 15.829 1.00 94.19 113 VAL A C 1
ATOM 893 O O . VAL A 1 113 ? -9.203 8.194 14.744 1.00 94.19 113 VAL A O 1
ATOM 896 N N . GLU A 1 114 ? -9.539 10.071 15.929 1.00 93.88 114 GLU A N 1
ATOM 897 C CA . GLU A 1 114 ? -9.604 10.976 14.772 1.00 93.88 114 GLU A CA 1
ATOM 898 C C . GLU A 1 114 ? -8.262 11.042 14.035 1.00 93.88 114 GLU A C 1
ATOM 900 O O . GLU A 1 114 ? -8.207 10.970 12.806 1.00 93.88 114 GLU A O 1
ATOM 905 N N . ALA A 1 115 ? -7.153 11.110 14.780 1.00 95.44 115 ALA A N 1
ATOM 906 C CA . ALA A 1 115 ? -5.821 11.058 14.184 1.00 95.44 115 ALA A CA 1
ATOM 907 C C . ALA A 1 115 ? -5.574 9.713 13.486 1.00 95.44 115 ALA A C 1
ATOM 909 O O . ALA A 1 115 ? -5.060 9.695 12.369 1.00 95.44 115 ALA A O 1
ATOM 910 N N . THR A 1 116 ? -6.002 8.594 14.082 1.00 95.94 116 THR A N 1
ATOM 911 C CA . THR A 1 116 ? -5.915 7.276 13.435 1.00 95.94 116 THR A CA 1
ATOM 912 C C . THR A 1 116 ? -6.742 7.217 12.147 1.00 95.94 116 THR A C 1
ATOM 914 O O . THR A 1 116 ? -6.258 6.699 11.143 1.00 95.94 116 THR A O 1
ATOM 917 N N . ALA A 1 117 ? -7.950 7.792 12.128 1.00 97.00 117 ALA A N 1
ATOM 918 C CA . ALA A 1 117 ? -8.770 7.882 10.918 1.00 97.00 117 ALA A CA 1
ATOM 919 C C . ALA A 1 117 ? -8.076 8.696 9.813 1.00 97.00 117 ALA A C 1
ATOM 921 O O . ALA A 1 117 ? -8.058 8.280 8.654 1.00 97.00 117 ALA A O 1
ATOM 922 N N . TYR A 1 118 ? -7.453 9.822 10.168 1.00 97.56 118 TYR A N 1
ATOM 923 C CA . TYR A 1 118 ? -6.678 10.634 9.229 1.00 97.56 118 TYR A CA 1
ATOM 924 C C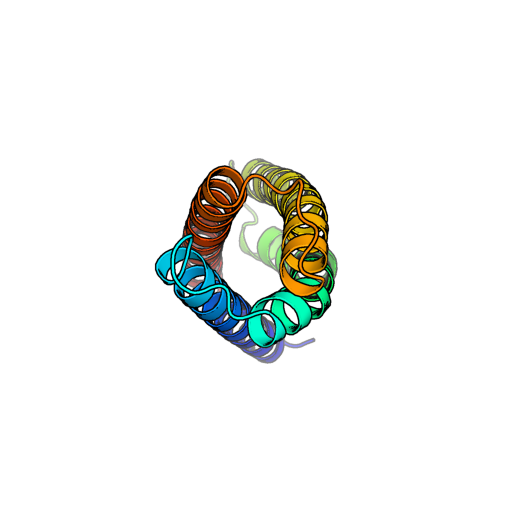 . TYR A 1 118 ? -5.461 9.880 8.671 1.00 97.56 118 TYR A C 1
ATOM 926 O O . TYR A 1 118 ? -5.238 9.886 7.459 1.00 97.56 118 TYR A O 1
ATOM 934 N N . MET A 1 119 ? -4.708 9.181 9.529 1.00 97.62 119 MET A N 1
ATOM 935 C CA . MET A 1 119 ? -3.563 8.360 9.114 1.00 97.62 119 MET A CA 1
ATOM 936 C C . MET A 1 119 ? -3.981 7.248 8.146 1.00 97.62 119 MET A C 1
ATOM 938 O O . MET A 1 119 ? -3.328 7.065 7.121 1.00 97.62 119 MET A O 1
ATOM 942 N N . LEU A 1 120 ? -5.093 6.554 8.426 1.00 98.38 120 LEU A N 1
ATOM 943 C CA . LEU A 1 120 ? -5.640 5.524 7.536 1.00 98.38 120 LEU A CA 1
ATOM 944 C C . LEU A 1 120 ? -5.899 6.081 6.134 1.00 98.38 120 LEU A C 1
ATOM 946 O O . LEU A 1 120 ? -5.448 5.485 5.157 1.00 98.38 120 LEU A O 1
ATOM 950 N N . ARG A 1 121 ? -6.578 7.234 6.042 1.00 98.38 121 ARG A N 1
ATOM 951 C CA . ARG A 1 121 ? -6.893 7.891 4.761 1.00 98.38 121 ARG A CA 1
ATOM 952 C C . ARG A 1 121 ? -5.645 8.287 3.995 1.00 98.38 121 ARG A C 1
ATOM 954 O O . ARG A 1 121 ? -5.519 7.942 2.824 1.00 98.38 121 ARG A O 1
ATOM 961 N N . GLY A 1 122 ? -4.693 8.930 4.669 1.00 97.44 122 GLY A N 1
ATOM 962 C CA . GLY A 1 122 ? -3.415 9.281 4.054 1.00 97.44 122 GLY A CA 1
ATOM 963 C C . GLY A 1 122 ? -2.704 8.060 3.467 1.00 97.44 122 GLY A C 1
ATOM 964 O O . GLY A 1 122 ? -2.259 8.100 2.319 1.00 97.44 122 GLY A O 1
ATOM 965 N N . PHE A 1 123 ? -2.666 6.962 4.225 1.00 98.06 123 PHE A N 1
ATOM 966 C CA . PHE A 1 123 ? -1.989 5.736 3.823 1.00 98.06 123 PHE A CA 1
ATOM 967 C C . PHE A 1 123 ? -2.662 5.043 2.631 1.00 98.06 123 PHE A C 1
ATOM 969 O O . PHE A 1 123 ? -2.020 4.830 1.603 1.00 98.06 123 PHE A O 1
ATOM 976 N N . PHE A 1 124 ? -3.957 4.701 2.716 1.00 97.88 124 PHE A N 1
ATOM 977 C CA . PHE A 1 124 ? -4.590 3.932 1.638 1.00 97.88 124 PHE A CA 1
ATOM 978 C C . PHE A 1 124 ? -4.681 4.730 0.333 1.00 97.88 124 PHE A C 1
ATOM 980 O O . PHE A 1 124 ? -4.604 4.152 -0.751 1.00 97.88 124 PHE A O 1
ATOM 987 N N . GLU A 1 125 ? -4.821 6.057 0.404 1.00 97.88 125 GLU A N 1
ATOM 988 C CA . GLU A 1 125 ? -4.816 6.896 -0.790 1.00 97.88 125 GLU A CA 1
ATOM 989 C C . GLU A 1 125 ? -3.423 6.956 -1.429 1.00 97.88 125 GLU A C 1
ATOM 991 O O . GLU A 1 125 ? -3.319 6.931 -2.659 1.00 97.88 125 GLU A O 1
ATOM 996 N N . ALA A 1 126 ? -2.358 7.027 -0.620 1.00 96.00 126 ALA A N 1
ATOM 997 C CA . ALA A 1 126 ? -0.976 6.984 -1.099 1.00 96.00 126 ALA A CA 1
ATOM 998 C C . ALA A 1 126 ? -0.667 5.661 -1.800 1.00 96.00 126 ALA A C 1
ATOM 1000 O O . ALA A 1 126 ? -0.289 5.681 -2.972 1.00 96.00 126 ALA A O 1
ATOM 1001 N N . VAL A 1 127 ? -0.970 4.533 -1.156 1.00 96.88 127 VAL A N 1
ATOM 1002 C CA . VAL A 1 127 ? -0.761 3.201 -1.736 1.00 96.88 127 VAL A CA 1
ATOM 1003 C C . VAL A 1 127 ? -1.546 3.030 -3.038 1.00 96.88 127 VAL A C 1
ATOM 1005 O O . VAL A 1 127 ? -0.994 2.573 -4.035 1.00 96.88 127 VAL A O 1
ATOM 1008 N N . ARG A 1 128 ? -2.815 3.456 -3.103 1.00 98.31 128 ARG A N 1
ATOM 1009 C CA . ARG A 1 128 ? -3.602 3.390 -4.352 1.00 98.31 128 ARG A CA 1
ATOM 1010 C C . ARG A 1 128 ? -2.956 4.178 -5.497 1.00 98.31 128 ARG A C 1
ATOM 1012 O O . ARG A 1 128 ? -2.954 3.702 -6.633 1.00 98.31 128 ARG A O 1
ATOM 1019 N N . ARG A 1 129 ? -2.398 5.365 -5.220 1.00 97.31 129 ARG A N 1
ATOM 1020 C CA . ARG A 1 129 ? -1.665 6.159 -6.226 1.00 97.31 129 ARG A CA 1
ATOM 1021 C C . ARG A 1 129 ? -0.361 5.488 -6.647 1.00 97.31 129 ARG A C 1
ATOM 1023 O O . ARG A 1 129 ? -0.060 5.493 -7.839 1.00 97.31 129 ARG A O 1
ATOM 1030 N N . HIS A 1 130 ? 0.371 4.907 -5.699 1.00 96.62 130 HIS A N 1
ATOM 1031 C CA . HIS A 1 130 ? 1.604 4.164 -5.963 1.00 96.62 130 HIS A CA 1
ATOM 1032 C C . HIS A 1 130 ? 1.343 2.984 -6.905 1.00 96.62 130 HIS A C 1
ATOM 1034 O O . HIS A 1 130 ? 1.918 2.914 -7.989 1.00 96.62 130 HIS A O 1
ATOM 1040 N N . ILE A 1 131 ? 0.345 2.155 -6.578 1.00 97.19 131 ILE A N 1
ATOM 1041 C CA . ILE A 1 131 ? -0.079 1.014 -7.402 1.00 97.19 131 ILE A CA 1
ATOM 1042 C C . ILE A 1 131 ? -0.439 1.454 -8.824 1.00 97.19 131 ILE A C 1
ATOM 1044 O O . ILE A 1 131 ? -0.030 0.809 -9.791 1.00 97.19 131 ILE A O 1
ATOM 1048 N N . ALA A 1 132 ? -1.196 2.546 -8.972 1.00 97.19 132 ALA A N 1
ATOM 1049 C CA . ALA A 1 132 ? -1.570 3.060 -10.287 1.00 97.19 132 ALA A CA 1
ATOM 1050 C C . ALA A 1 132 ? -0.337 3.469 -11.115 1.00 97.19 132 ALA A C 1
ATOM 1052 O O . ALA A 1 132 ? -0.252 3.131 -12.298 1.00 97.19 132 ALA A O 1
ATOM 1053 N N . ALA A 1 133 ? 0.636 4.141 -10.492 1.00 94.88 133 ALA A N 1
ATOM 1054 C CA . ALA A 1 133 ? 1.877 4.541 -11.152 1.00 94.88 133 ALA A CA 1
ATOM 1055 C C . ALA A 1 133 ? 2.716 3.328 -11.591 1.00 94.88 133 ALA A C 1
ATOM 1057 O O . ALA A 1 133 ? 3.232 3.294 -12.710 1.00 94.88 133 ALA A O 1
ATOM 1058 N N . GLU A 1 134 ? 2.824 2.301 -10.750 1.00 96.19 134 GLU A N 1
ATOM 1059 C CA . GLU A 1 134 ? 3.560 1.081 -11.088 1.00 96.19 134 GLU A CA 1
ATOM 1060 C C . GLU A 1 134 ? 2.883 0.286 -12.202 1.00 96.19 134 GLU A C 1
ATOM 1062 O O . GLU A 1 134 ? 3.556 -0.196 -13.113 1.00 96.19 134 GLU A O 1
ATOM 1067 N N . GLN A 1 135 ? 1.553 0.168 -12.168 1.00 96.62 135 GLN A N 1
ATOM 1068 C CA . GLN A 1 135 ? 0.793 -0.493 -13.227 1.00 96.62 135 GLN A CA 1
ATOM 1069 C C . GLN A 1 135 ? 0.989 0.204 -14.575 1.00 96.62 135 GLN A C 1
ATOM 1071 O O . GLN A 1 135 ? 1.167 -0.484 -15.581 1.00 96.62 135 GLN A O 1
ATOM 1076 N N . GLU A 1 136 ? 1.017 1.539 -14.604 1.00 95.50 136 GLU A N 1
ATOM 1077 C CA . GLU A 1 136 ? 1.303 2.308 -15.820 1.00 95.50 136 GLU A CA 1
ATOM 1078 C C . GLU A 1 136 ? 2.703 1.993 -16.373 1.00 95.50 136 GLU A C 1
ATOM 1080 O O . GLU A 1 136 ? 2.860 1.755 -17.575 1.00 95.50 136 GLU A O 1
ATOM 1085 N N . ILE A 1 137 ? 3.721 1.944 -15.504 1.00 94.25 137 ILE A N 1
ATOM 1086 C CA . ILE A 1 137 ? 5.098 1.599 -15.889 1.00 94.25 137 ILE A CA 1
ATOM 1087 C C . ILE A 1 137 ? 5.152 0.172 -16.434 1.00 94.25 137 ILE A C 1
ATOM 1089 O O . ILE A 1 137 ? 5.668 -0.054 -17.528 1.00 94.25 137 ILE A O 1
ATOM 1093 N N . VAL A 1 138 ? 4.611 -0.795 -15.691 1.00 94.81 138 VAL A N 1
ATOM 1094 C CA . VAL A 1 138 ? 4.635 -2.205 -16.085 1.00 94.81 138 VAL A CA 1
ATOM 1095 C C . VAL A 1 138 ? 3.947 -2.392 -17.428 1.00 94.81 138 VAL A C 1
ATOM 1097 O O . VAL A 1 138 ? 4.539 -2.995 -18.320 1.00 94.81 138 VAL A O 1
ATOM 1100 N N . GLN A 1 139 ? 2.750 -1.833 -17.612 1.00 93.75 139 GLN A N 1
ATOM 1101 C CA . GLN A 1 139 ? 2.031 -1.916 -18.882 1.00 93.75 139 GLN A CA 1
ATOM 1102 C C . GLN A 1 139 ? 2.873 -1.346 -20.024 1.00 93.75 139 GLN A C 1
ATOM 1104 O O . GLN A 1 139 ? 3.089 -2.048 -21.004 1.00 93.75 139 GLN A O 1
ATOM 1109 N N . ARG A 1 140 ? 3.442 -0.145 -19.860 1.00 92.31 140 ARG A N 1
ATOM 1110 C CA . ARG A 1 140 ? 4.236 0.528 -20.899 1.00 92.31 140 ARG A CA 1
ATOM 1111 C C . ARG A 1 140 ? 5.416 -0.296 -21.418 1.00 92.31 140 ARG A C 1
ATOM 1113 O O . ARG A 1 140 ? 5.706 -0.227 -22.610 1.00 92.31 140 ARG A O 1
ATOM 1120 N N . TYR A 1 141 ? 6.110 -1.032 -20.549 1.00 88.31 141 TYR A N 1
ATOM 1121 C CA . TYR A 1 141 ? 7.386 -1.678 -20.894 1.00 88.31 141 TYR A CA 1
ATOM 1122 C C . TYR A 1 141 ? 7.312 -3.199 -21.056 1.00 88.31 141 TYR A C 1
ATOM 1124 O O . TYR A 1 141 ? 8.331 -3.818 -21.355 1.00 88.31 141 TYR A O 1
ATOM 1132 N N . THR A 1 142 ? 6.145 -3.818 -20.858 1.00 83.75 142 THR A N 1
ATOM 1133 C CA . THR A 1 14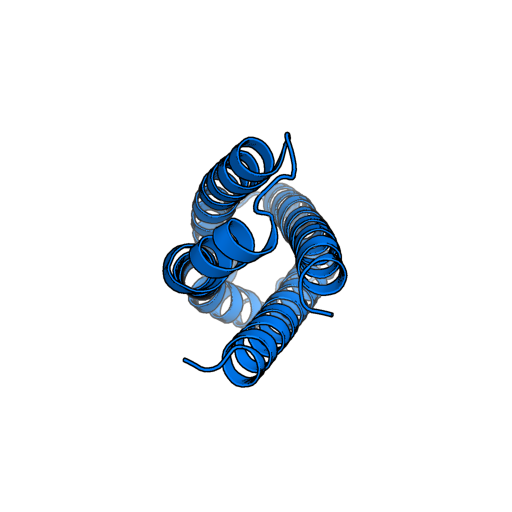2 ? 5.989 -5.287 -20.917 1.00 83.75 142 THR A CA 1
ATOM 1134 C C . THR A 1 142 ? 5.043 -5.764 -22.024 1.00 83.75 142 THR A C 1
ATOM 1136 O O . THR A 1 142 ? 4.542 -6.887 -21.967 1.00 83.75 142 THR A O 1
ATOM 1139 N N . HIS A 1 143 ? 4.831 -4.914 -23.035 1.00 64.25 143 HIS A N 1
ATOM 1140 C CA . HIS A 1 143 ? 4.111 -5.229 -24.271 1.00 64.25 143 HIS A CA 1
ATOM 1141 C C . HIS A 1 143 ? 4.871 -6.196 -25.189 1.00 64.25 143 HIS A C 1
ATOM 1143 O O . HIS A 1 143 ? 6.112 -6.070 -25.302 1.00 64.25 143 HIS A O 1
#